Protein AF-A0A1Z9F285-F1 (afdb_monomer_lite)

Structure (mmCIF, N/CA/C/O backbone):
data_AF-A0A1Z9F285-F1
#
_entry.id   AF-A0A1Z9F285-F1
#
loop_
_atom_site.group_PDB
_atom_site.id
_atom_site.type_symbol
_atom_site.label_atom_id
_atom_site.label_alt_id
_atom_site.label_comp_id
_atom_site.label_asym_id
_atom_site.label_entity_id
_atom_site.label_seq_id
_atom_site.pdbx_PDB_ins_code
_atom_site.Cartn_x
_atom_site.Cartn_y
_atom_site.Cartn_z
_atom_site.occupancy
_atom_site.B_iso_or_equiv
_atom_site.auth_seq_id
_atom_site.auth_comp_id
_atom_site.auth_asym_id
_atom_site.auth_atom_id
_atom_site.pdbx_PDB_model_num
ATOM 1 N N . GLU A 1 1 ? -0.253 7.534 -19.959 1.00 51.03 1 GLU A N 1
ATOM 2 C CA . GLU A 1 1 ? -0.803 6.938 -21.202 1.00 51.03 1 GLU A CA 1
ATOM 3 C C . GLU A 1 1 ? -1.038 5.454 -20.937 1.00 51.03 1 GLU A C 1
ATOM 5 O O . GLU A 1 1 ? -0.163 4.823 -20.366 1.00 51.03 1 GLU A O 1
ATOM 10 N N . GLY A 1 2 ? -2.238 4.922 -21.190 1.00 63.66 2 GLY A N 1
ATOM 11 C CA . GLY A 1 2 ? -2.638 3.617 -20.643 1.00 63.66 2 GLY A CA 1
ATOM 12 C C . GLY A 1 2 ? -2.164 2.412 -21.459 1.00 63.66 2 GLY A C 1
ATOM 13 O O . GLY A 1 2 ? -2.094 2.475 -22.683 1.00 63.66 2 GLY A O 1
ATOM 14 N N . VAL A 1 3 ? -1.978 1.273 -20.784 1.00 67.25 3 VAL A N 1
ATOM 15 C CA . VAL A 1 3 ? -1.630 -0.050 -21.354 1.00 67.25 3 VAL A CA 1
ATOM 16 C C . VAL A 1 3 ? -2.541 -0.517 -22.505 1.00 67.25 3 VAL A C 1
ATOM 18 O O . VAL A 1 3 ? -2.171 -1.348 -23.330 1.00 67.25 3 VAL A O 1
ATOM 21 N N . ARG A 1 4 ? -3.742 0.060 -22.609 1.00 68.25 4 ARG A N 1
ATOM 22 C CA . ARG A 1 4 ? -4.705 -0.194 -23.690 1.00 68.25 4 ARG A CA 1
ATOM 23 C C . ARG A 1 4 ? -4.341 0.493 -25.012 1.00 68.25 4 ARG A C 1
ATOM 25 O O . ARG A 1 4 ? -4.924 0.148 -26.027 1.00 68.25 4 ARG A O 1
ATOM 32 N N . ASN A 1 5 ? -3.410 1.447 -25.028 1.00 71.12 5 ASN A N 1
ATOM 33 C CA . ASN A 1 5 ? -2.989 2.132 -26.256 1.00 71.12 5 ASN A CA 1
ATOM 34 C C . ASN A 1 5 ? -1.798 1.447 -26.956 1.00 71.12 5 ASN A C 1
ATOM 36 O O . ASN A 1 5 ? -1.329 1.936 -27.979 1.00 71.12 5 ASN A O 1
ATOM 40 N N . TRP A 1 6 ? -1.297 0.329 -26.419 1.00 76.88 6 TRP A N 1
ATOM 41 C CA . TRP A 1 6 ? -0.126 -0.348 -26.973 1.00 76.88 6 TRP A CA 1
ATOM 42 C C . TRP A 1 6 ? -0.405 -0.998 -28.336 1.00 76.88 6 TRP A C 1
ATOM 44 O O . TRP A 1 6 ? -1.380 -1.737 -28.523 1.00 76.88 6 TRP A O 1
ATOM 54 N N . GLY A 1 7 ? 0.472 -0.703 -29.299 1.00 72.44 7 GLY A N 1
ATOM 55 C CA . GLY A 1 7 ? 0.419 -1.210 -30.670 1.00 72.44 7 GLY A CA 1
ATOM 56 C C . GLY A 1 7 ? 1.054 -2.596 -30.841 1.00 72.44 7 GLY A C 1
ATOM 57 O O . GLY A 1 7 ? 1.654 -3.151 -29.922 1.00 72.44 7 GLY A O 1
ATOM 58 N N . LEU A 1 8 ? 0.931 -3.163 -32.049 1.00 71.12 8 LEU A N 1
ATOM 59 C CA . LEU A 1 8 ? 1.550 -4.452 -32.428 1.00 71.12 8 LEU A CA 1
ATOM 60 C C . LEU A 1 8 ? 3.087 -4.413 -32.433 1.00 71.12 8 LEU A C 1
ATOM 62 O O . LEU A 1 8 ? 3.738 -5.452 -32.479 1.00 71.12 8 LEU A O 1
ATOM 66 N N . ASP A 1 9 ? 3.657 -3.214 -32.448 1.00 80.06 9 ASP A N 1
ATOM 67 C CA . ASP A 1 9 ? 5.084 -2.938 -32.331 1.00 80.06 9 ASP A CA 1
ATOM 68 C C . ASP A 1 9 ? 5.584 -3.015 -30.882 1.00 80.06 9 ASP A C 1
ATOM 70 O O . ASP A 1 9 ? 6.762 -3.286 -30.661 1.00 80.06 9 ASP A O 1
ATOM 74 N N . GLN A 1 10 ? 4.696 -2.809 -29.905 1.00 75.75 10 GLN A N 1
ATOM 75 C CA . GLN A 1 10 ? 5.025 -2.838 -28.479 1.00 75.75 10 GLN A CA 1
ATOM 76 C C . GLN A 1 10 ? 4.685 -4.179 -27.829 1.00 75.75 10 GLN A C 1
ATOM 78 O O . GLN A 1 10 ? 5.421 -4.642 -26.960 1.00 75.75 10 GLN A O 1
ATOM 83 N N . VAL A 1 11 ? 3.581 -4.808 -28.242 1.00 76.56 11 VAL A N 1
ATOM 84 C CA . VAL A 1 11 ? 3.078 -6.046 -27.640 1.00 76.56 11 VAL A CA 1
ATOM 85 C C . VAL A 1 11 ? 2.538 -6.990 -28.710 1.00 76.56 11 VAL A C 1
ATOM 87 O O . VAL A 1 11 ? 1.905 -6.573 -29.682 1.00 76.56 11 VAL A O 1
ATOM 90 N N . ASP A 1 12 ? 2.780 -8.287 -28.528 1.00 80.81 12 ASP A N 1
ATOM 91 C CA . ASP A 1 12 ? 2.284 -9.320 -29.428 1.00 80.81 12 ASP A CA 1
ATOM 92 C C . ASP A 1 12 ? 0.749 -9.446 -29.377 1.00 80.81 12 ASP A C 1
ATOM 94 O O . ASP A 1 12 ? 0.072 -9.035 -28.433 1.00 80.81 12 ASP A O 1
ATOM 98 N N . GLU A 1 13 ? 0.169 -10.047 -30.414 1.00 79.00 13 GLU A N 1
ATOM 99 C CA . GLU A 1 13 ? -1.284 -10.101 -30.566 1.00 79.00 13 GLU A CA 1
ATOM 100 C C . GLU A 1 13 ? -1.994 -10.917 -29.468 1.00 79.00 13 GLU A C 1
ATOM 102 O O . GLU A 1 13 ? -3.144 -10.611 -29.134 1.00 79.00 13 GLU A O 1
ATOM 107 N N . VAL A 1 14 ? -1.327 -11.914 -28.873 1.00 79.00 14 VAL A N 1
ATOM 108 C CA . VAL A 1 14 ? -1.909 -12.742 -27.805 1.00 79.00 14 VAL A CA 1
ATOM 109 C C . VAL A 1 14 ? -2.011 -11.933 -26.519 1.00 79.00 14 VAL A C 1
ATOM 111 O O . VAL A 1 14 ? -3.105 -11.826 -25.962 1.00 79.00 14 VAL A O 1
ATOM 114 N N . THR A 1 15 ? -0.920 -11.292 -26.103 1.00 74.56 15 THR A N 1
ATOM 115 C CA . THR A 1 15 ? -0.898 -10.427 -24.915 1.00 74.56 15 THR A CA 1
ATOM 116 C C . THR A 1 15 ? -1.822 -9.219 -25.091 1.00 74.56 15 THR A C 1
ATOM 118 O O . THR A 1 15 ? -2.557 -8.849 -24.176 1.00 74.56 15 THR A O 1
ATOM 121 N N . ARG A 1 16 ? -1.890 -8.6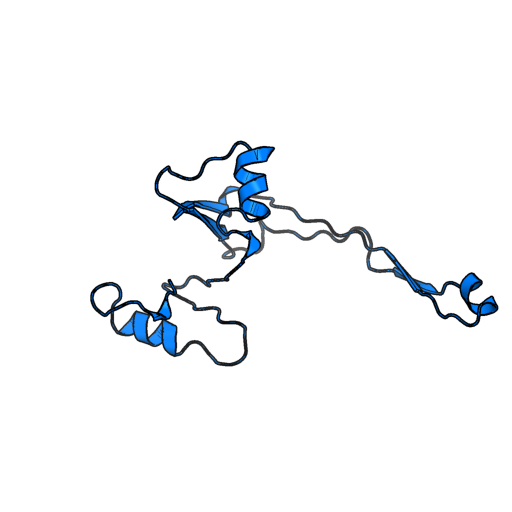43 -26.300 1.00 75.50 16 ARG A N 1
ATOM 122 C CA . ARG A 1 16 ? -2.844 -7.571 -26.611 1.00 75.50 16 ARG A CA 1
ATOM 123 C C . ARG A 1 16 ? -4.286 -8.030 -26.419 1.00 75.50 16 ARG A C 1
ATOM 125 O O . ARG A 1 16 ? -5.081 -7.306 -25.828 1.00 75.50 16 ARG A O 1
ATOM 132 N N . ARG A 1 17 ? -4.641 -9.230 -26.890 1.00 75.94 17 ARG A N 1
ATOM 133 C CA . ARG A 1 17 ? -5.979 -9.791 -26.660 1.00 75.94 17 ARG A CA 1
ATOM 134 C C . ARG A 1 17 ? -6.260 -9.936 -25.165 1.00 75.94 17 ARG A C 1
ATOM 136 O O . ARG A 1 17 ? -7.339 -9.545 -24.745 1.00 75.94 17 ARG A O 1
ATOM 143 N N . GLU A 1 18 ? -5.306 -10.426 -24.374 1.00 72.94 18 GLU A N 1
ATOM 144 C CA . GLU A 1 18 ? -5.461 -10.579 -22.918 1.00 72.94 18 GLU A CA 1
ATOM 145 C C . GLU A 1 18 ? -5.759 -9.251 -22.205 1.00 72.94 18 GLU A C 1
ATOM 147 O O . GLU A 1 18 ? -6.668 -9.208 -21.375 1.00 72.94 18 GLU A O 1
ATOM 152 N N . ILE A 1 19 ? -5.087 -8.160 -22.597 1.00 69.88 19 ILE A N 1
ATOM 153 C CA . ILE A 1 19 ? -5.342 -6.799 -22.085 1.00 69.88 19 ILE A CA 1
ATOM 154 C C . ILE A 1 19 ? -6.804 -6.375 -22.312 1.00 69.88 19 ILE A C 1
ATOM 156 O O . ILE A 1 19 ? -7.395 -5.711 -21.458 1.00 69.88 19 ILE A O 1
ATOM 160 N N . TYR A 1 20 ? -7.402 -6.767 -23.441 1.00 68.38 20 TYR A N 1
ATOM 161 C CA . TYR A 1 20 ? -8.782 -6.417 -23.796 1.00 68.38 20 TYR A CA 1
ATOM 162 C C . TYR A 1 20 ? -9.839 -7.410 -23.293 1.00 68.38 20 TYR A C 1
ATOM 164 O O . TYR A 1 20 ? -10.985 -7.015 -23.101 1.00 68.38 20 TYR A O 1
ATOM 172 N N . THR A 1 21 ? -9.492 -8.687 -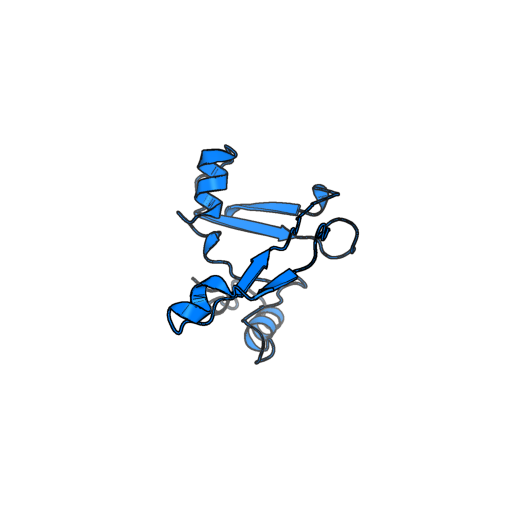23.098 1.00 69.75 21 THR A N 1
ATOM 173 C CA . THR A 1 21 ? -10.441 -9.747 -22.704 1.00 69.75 21 THR A CA 1
ATOM 174 C C . THR A 1 21 ? -10.478 -10.029 -21.201 1.00 69.75 21 THR A C 1
ATOM 176 O O . THR A 1 21 ? -11.159 -10.966 -20.783 1.00 69.75 21 THR A O 1
ATOM 179 N N . ALA A 1 22 ? -9.739 -9.271 -20.383 1.00 62.94 22 ALA A N 1
ATOM 180 C CA . ALA A 1 22 ? -9.806 -9.376 -18.927 1.00 62.94 22 ALA A CA 1
ATOM 181 C C . ALA A 1 22 ? -11.263 -9.198 -18.445 1.00 62.94 22 ALA A C 1
ATOM 183 O O . ALA A 1 22 ? -11.957 -8.278 -18.872 1.00 62.94 22 ALA A O 1
ATOM 184 N N . ALA A 1 23 ? -11.741 -10.134 -17.617 1.00 54.62 23 ALA A N 1
ATOM 185 C CA . ALA A 1 23 ? -13.161 -10.307 -17.312 1.00 54.62 23 ALA A CA 1
ATOM 186 C C . ALA A 1 23 ? -13.825 -9.056 -16.699 1.00 54.62 23 ALA A C 1
ATOM 188 O O . ALA A 1 23 ? -13.318 -8.460 -15.750 1.00 54.62 23 ALA A O 1
ATOM 189 N N . GLU A 1 24 ? -15.005 -8.714 -17.221 1.00 44.72 24 GLU A N 1
ATOM 190 C CA . GLU A 1 24 ? -15.890 -7.653 -16.729 1.00 44.72 24 GLU A CA 1
ATOM 191 C C . GLU A 1 24 ? -16.427 -7.997 -15.324 1.00 44.72 24 GLU A C 1
ATOM 193 O O . GLU A 1 24 ? -17.120 -9.001 -15.153 1.00 44.72 24 GLU A O 1
ATOM 198 N N . GLY A 1 25 ? -16.126 -7.166 -14.315 1.00 50.09 25 GLY A N 1
ATOM 199 C CA . GLY A 1 25 ? -16.785 -7.224 -12.997 1.00 50.09 25 GLY A CA 1
ATOM 200 C C . GLY A 1 25 ? -15.888 -7.053 -11.765 1.00 50.09 25 GLY A C 1
ATOM 201 O O . GLY A 1 25 ? -16.404 -6.819 -10.675 1.00 50.09 25 GLY A O 1
ATOM 202 N N . GLY A 1 26 ? -14.567 -7.120 -11.914 1.00 43.78 26 GLY A N 1
ATOM 203 C CA . GLY A 1 26 ? -13.613 -6.543 -10.961 1.00 43.78 26 GLY A CA 1
ATOM 204 C C . GLY A 1 26 ? -13.042 -5.259 -11.557 1.00 43.78 26 GLY A C 1
ATOM 205 O O . GLY A 1 26 ? -13.065 -5.105 -12.776 1.00 43.78 26 GLY A O 1
ATOM 206 N N . ALA A 1 27 ? -12.533 -4.338 -10.738 1.00 47.44 27 ALA A N 1
ATOM 207 C CA . ALA A 1 27 ? -11.677 -3.238 -11.206 1.00 47.44 27 ALA A CA 1
ATOM 208 C C . ALA A 1 27 ? -10.643 -3.753 -12.241 1.00 47.44 27 ALA A C 1
ATOM 210 O O . ALA A 1 27 ? -10.338 -4.946 -12.195 1.00 47.44 27 ALA A O 1
ATOM 211 N N . PRO A 1 28 ? -10.144 -2.927 -13.184 1.00 53.94 28 PRO A N 1
ATOM 212 C CA . PRO A 1 28 ? -9.367 -3.355 -14.353 1.00 53.94 28 PRO A CA 1
ATOM 213 C C . PRO A 1 28 ? -7.998 -3.951 -13.980 1.00 53.94 28 PRO A C 1
ATOM 215 O O . PRO A 1 28 ? -6.954 -3.400 -14.298 1.00 53.94 28 PRO A O 1
ATOM 218 N N . ILE A 1 29 ? -7.994 -5.120 -13.342 1.00 57.12 29 ILE A N 1
ATOM 219 C CA . ILE A 1 29 ? -6.813 -5.906 -13.020 1.00 57.12 29 ILE A CA 1
ATOM 220 C C . ILE A 1 29 ? -6.410 -6.583 -14.326 1.00 57.12 29 ILE A C 1
ATOM 222 O O . ILE A 1 29 ? -6.774 -7.726 -14.614 1.00 57.12 29 ILE A O 1
ATOM 226 N N . THR A 1 30 ? -5.720 -5.833 -15.185 1.00 67.31 30 THR A N 1
ATOM 227 C CA . THR A 1 30 ? -5.117 -6.371 -16.400 1.00 67.31 30 THR A CA 1
ATOM 228 C C . THR A 1 30 ? -4.001 -7.308 -15.969 1.00 67.31 30 THR A C 1
ATOM 230 O O . THR A 1 30 ? -2.920 -6.872 -15.576 1.00 67.31 30 THR A O 1
ATOM 233 N N . ARG A 1 31 ? -4.276 -8.612 -15.992 1.00 71.69 31 ARG A N 1
ATOM 234 C CA . ARG A 1 31 ? -3.241 -9.624 -15.825 1.00 71.69 31 ARG A CA 1
ATOM 235 C C . ARG A 1 31 ? -2.427 -9.684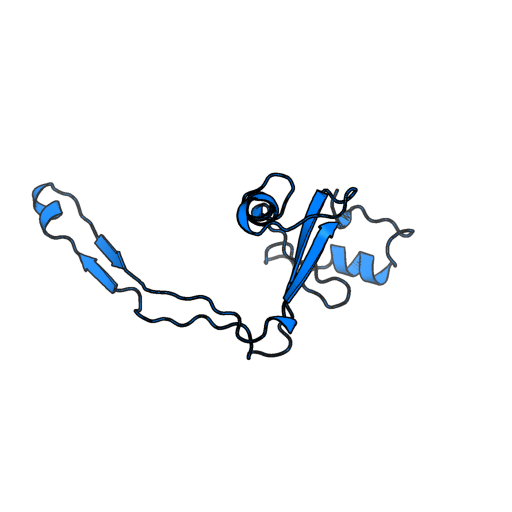 -17.113 1.00 71.69 31 ARG A C 1
ATOM 237 O O . ARG A 1 31 ? -2.962 -10.071 -18.144 1.00 71.69 31 ARG A O 1
ATOM 244 N N . ILE A 1 32 ? -1.157 -9.300 -17.049 1.00 73.75 32 ILE A N 1
ATOM 245 C CA . ILE A 1 32 ? -0.243 -9.267 -18.199 1.00 73.75 32 ILE A CA 1
ATOM 246 C C . ILE A 1 32 ? 1.015 -10.047 -17.813 1.00 73.75 32 ILE A C 1
ATOM 248 O O . ILE A 1 32 ? 1.503 -9.924 -16.691 1.00 73.75 32 ILE A O 1
ATOM 252 N N . PHE A 1 33 ? 1.511 -10.909 -18.705 1.00 76.31 33 PHE A N 1
ATOM 253 C CA . PHE A 1 33 ? 2.689 -11.764 -18.466 1.00 76.31 33 PHE A CA 1
ATOM 254 C C . PHE A 1 33 ? 2.625 -12.588 -17.165 1.00 76.31 33 PHE A C 1
ATOM 256 O O . PHE A 1 33 ? 3.636 -12.863 -16.523 1.00 76.31 33 PHE A O 1
ATOM 263 N N . GLY A 1 34 ? 1.420 -12.992 -16.755 1.00 77.44 34 GLY A N 1
ATOM 264 C CA . GLY A 1 34 ? 1.211 -13.772 -15.535 1.00 77.44 34 GLY A CA 1
ATOM 265 C C . GLY A 1 34 ? 1.205 -12.962 -14.233 1.00 77.44 34 GLY A C 1
ATOM 266 O O . GLY A 1 34 ? 0.925 -13.564 -13.195 1.00 77.44 34 GLY A O 1
ATOM 267 N N . VAL A 1 35 ? 1.414 -11.642 -14.289 1.00 81.75 35 VAL A N 1
ATOM 268 C CA . VAL A 1 35 ? 1.391 -10.711 -13.149 1.00 81.75 35 VAL A CA 1
ATOM 269 C C . VAL A 1 35 ? 0.060 -9.963 -13.110 1.00 81.75 35 VAL A C 1
ATOM 271 O O . VAL A 1 35 ? -0.468 -9.578 -14.151 1.00 81.75 35 VAL A O 1
ATOM 274 N N . ASN A 1 36 ? -0.493 -9.764 -11.913 1.00 84.56 36 ASN A N 1
ATOM 275 C CA . ASN A 1 36 ? -1.695 -8.954 -11.719 1.00 84.56 36 ASN A CA 1
ATOM 276 C C . ASN A 1 36 ? -1.289 -7.491 -11.529 1.00 84.56 36 ASN A C 1
ATOM 278 O O . ASN A 1 36 ? -0.510 -7.191 -10.625 1.00 84.56 36 ASN A O 1
ATOM 282 N N . LEU A 1 37 ? -1.813 -6.599 -12.369 1.00 84.25 37 LEU A N 1
ATOM 283 C CA . LEU A 1 37 ? -1.577 -5.162 -12.252 1.00 84.25 37 LEU A CA 1
ATOM 284 C C . LEU A 1 37 ? -2.714 -4.502 -11.479 1.00 84.25 37 LEU A C 1
ATOM 286 O O . LEU A 1 37 ? -3.883 -4.804 -11.711 1.00 84.25 37 LEU A O 1
ATOM 290 N N . HIS A 1 38 ? -2.347 -3.597 -10.582 1.00 84.56 38 HIS A N 1
ATOM 291 C CA . HIS A 1 38 ? -3.265 -2.755 -9.833 1.00 84.56 38 HIS A CA 1
ATOM 292 C C . HIS A 1 38 ? -2.824 -1.309 -10.024 1.00 84.56 38 HIS A C 1
ATOM 294 O O . HIS A 1 38 ? -1.662 -0.988 -9.774 1.00 84.56 38 HIS A O 1
ATOM 300 N N . ASP A 1 39 ? -3.735 -0.467 -10.494 1.00 83.44 39 ASP A N 1
ATOM 301 C CA . ASP A 1 39 ? -3.555 0.974 -10.515 1.00 83.44 39 ASP A CA 1
ATOM 302 C C . ASP A 1 39 ? -3.771 1.533 -9.105 1.00 83.44 39 ASP A C 1
ATOM 304 O O . ASP A 1 39 ? -4.748 1.217 -8.427 1.00 83.44 39 ASP A O 1
ATOM 308 N N . LEU A 1 40 ? -2.809 2.327 -8.642 1.00 87.31 40 LEU A N 1
ATOM 309 C CA . LEU A 1 40 ? -2.879 3.055 -7.382 1.00 87.31 40 LEU A CA 1
ATOM 310 C C . LEU A 1 40 ? -2.428 4.480 -7.659 1.00 87.31 40 LEU A C 1
ATOM 312 O O . LEU A 1 40 ? -1.251 4.712 -7.944 1.00 87.31 40 LEU A O 1
ATOM 316 N N . ASP A 1 41 ? -3.365 5.417 -7.572 1.00 87.44 41 ASP A N 1
ATOM 317 C CA . ASP A 1 41 ? -3.093 6.825 -7.837 1.00 87.44 41 ASP A CA 1
ATOM 318 C C . ASP A 1 41 ? -2.069 7.377 -6.834 1.00 87.44 41 ASP A C 1
ATOM 320 O O . ASP A 1 41 ? -1.238 8.200 -7.194 1.00 87.44 41 ASP A O 1
ATOM 324 N N . GLU A 1 42 ? -2.037 6.873 -5.597 1.00 92.50 42 GLU A N 1
ATOM 325 C CA . GLU A 1 42 ? -1.138 7.343 -4.537 1.00 92.50 42 GLU A CA 1
ATOM 326 C C . GLU A 1 42 ? 0.355 7.077 -4.812 1.00 92.50 42 GLU A C 1
ATOM 328 O O . GLU A 1 42 ? 1.212 7.689 -4.166 1.00 92.50 42 GLU A O 1
ATOM 333 N N . LEU A 1 43 ? 0.680 6.176 -5.751 1.00 90.06 43 LEU A N 1
ATOM 334 C CA . LEU A 1 43 ? 2.051 5.879 -6.196 1.00 90.06 43 LEU A CA 1
ATOM 335 C C . LEU A 1 43 ? 2.549 6.801 -7.326 1.00 90.06 43 LEU A C 1
ATOM 337 O O . LEU A 1 43 ? 3.731 6.740 -7.676 1.00 90.06 43 LEU A O 1
ATOM 341 N N . GLY A 1 44 ? 1.673 7.635 -7.895 1.00 89.06 44 GLY A N 1
ATOM 342 C CA . GLY A 1 44 ? 1.994 8.515 -9.018 1.00 89.06 44 GLY A CA 1
ATOM 343 C C . GLY A 1 44 ? 2.926 9.684 -8.674 1.00 89.06 44 GLY A C 1
ATOM 344 O O . GLY A 1 44 ? 3.285 9.922 -7.515 1.00 89.06 44 GLY A O 1
ATOM 345 N N . GLU A 1 45 ? 3.297 10.452 -9.703 1.00 91.50 45 GLU A N 1
ATOM 346 C CA . GLU A 1 45 ? 4.159 11.630 -9.558 1.00 91.50 45 GLU A CA 1
ATOM 347 C C . GLU A 1 45 ? 3.530 12.688 -8.628 1.00 91.50 45 GLU A C 1
ATOM 349 O O . GLU A 1 45 ? 2.386 13.116 -8.810 1.00 91.50 45 GLU A O 1
ATOM 354 N N . GLY A 1 46 ? 4.284 13.126 -7.619 1.00 90.25 46 GLY A N 1
ATOM 355 C CA . GLY A 1 46 ? 3.867 14.142 -6.652 1.00 90.25 46 GLY A CA 1
ATOM 356 C C . GLY A 1 46 ? 2.806 13.675 -5.652 1.00 90.25 46 GLY A C 1
ATOM 357 O O . GLY A 1 46 ? 2.253 14.503 -4.929 1.00 90.25 46 GLY A O 1
ATOM 358 N N . GLN A 1 47 ? 2.513 12.374 -5.600 1.00 94.25 47 GLN A N 1
ATOM 359 C CA . GLN A 1 47 ? 1.483 11.804 -4.731 1.00 94.25 47 GLN A CA 1
ATOM 360 C C . GLN A 1 47 ? 2.044 11.406 -3.361 1.00 94.25 47 GLN A C 1
ATOM 362 O O . GLN A 1 47 ? 3.248 11.523 -3.104 1.00 94.25 47 GLN A O 1
ATOM 367 N N . GLU A 1 48 ? 1.164 10.976 -2.451 1.00 94.12 48 GLU A N 1
ATOM 368 C CA . GLU A 1 48 ? 1.502 10.727 -1.043 1.00 94.12 48 GLU A CA 1
ATOM 369 C C . GLU A 1 48 ? 2.660 9.733 -0.889 1.00 94.12 48 GLU A C 1
ATOM 371 O O . GLU A 1 48 ? 3.647 10.038 -0.213 1.00 94.12 48 GLU A O 1
ATOM 376 N N . TYR A 1 49 ? 2.596 8.575 -1.553 1.00 93.38 49 TYR A N 1
ATOM 377 C CA . TYR A 1 49 ? 3.623 7.548 -1.381 1.00 93.38 49 TYR A CA 1
ATOM 378 C C . TYR A 1 49 ? 4.946 7.915 -2.045 1.00 93.38 49 TYR A C 1
ATOM 380 O O . TYR A 1 49 ? 6.003 7.613 -1.487 1.00 93.38 49 TYR A O 1
ATOM 388 N N . GLN A 1 50 ? 4.927 8.620 -3.178 1.00 92.12 50 GLN A N 1
ATOM 389 C CA . GLN A 1 50 ? 6.165 9.105 -3.787 1.00 92.12 50 GLN A CA 1
ATOM 390 C C . GLN A 1 50 ? 6.817 10.215 -2.953 1.00 92.12 50 GLN A C 1
ATOM 392 O O . GLN A 1 50 ? 8.038 10.215 -2.755 1.00 92.12 50 GLN A O 1
ATOM 397 N N . SER A 1 51 ? 6.012 11.129 -2.409 1.00 93.69 51 SER A N 1
ATOM 398 C CA . SER A 1 51 ? 6.492 12.195 -1.526 1.00 93.69 51 SER A CA 1
ATOM 399 C C . SER A 1 51 ? 7.106 11.614 -0.254 1.00 93.69 51 SER A C 1
ATOM 401 O O . SER A 1 51 ? 8.184 12.033 0.160 1.00 93.69 51 SER A O 1
ATOM 403 N N . PHE A 1 52 ? 6.481 10.585 0.323 1.00 94.69 52 PHE A N 1
ATOM 404 C CA . PHE A 1 52 ? 7.036 9.853 1.459 1.00 94.69 52 PHE A CA 1
ATOM 405 C C . PHE A 1 52 ? 8.346 9.130 1.102 1.00 94.69 52 PHE A C 1
ATOM 407 O O . PHE A 1 52 ? 9.331 9.222 1.837 1.00 94.69 52 PHE A O 1
ATOM 414 N N . PHE A 1 53 ? 8.393 8.445 -0.044 1.00 93.81 53 PHE A N 1
ATOM 415 C CA . PHE A 1 53 ? 9.581 7.715 -0.489 1.00 93.81 53 PHE A CA 1
ATOM 416 C C . PHE A 1 53 ? 10.792 8.633 -0.695 1.00 93.81 53 PHE A C 1
ATOM 418 O O . PHE A 1 53 ? 11.887 8.326 -0.226 1.00 93.81 53 PHE A O 1
ATOM 425 N N . THR A 1 54 ? 10.599 9.767 -1.364 1.00 92.44 54 THR A N 1
ATOM 426 C CA . THR A 1 54 ? 11.686 10.704 -1.686 1.00 92.44 54 THR A CA 1
ATOM 427 C C . THR A 1 54 ? 12.028 11.647 -0.530 1.00 92.44 54 THR A C 1
ATOM 429 O O . THR A 1 54 ? 13.201 11.946 -0.312 1.00 92.44 54 THR A O 1
ATOM 432 N N . GLY A 1 55 ? 11.027 12.091 0.235 1.00 93.56 55 GLY A N 1
ATOM 433 C CA . GLY A 1 55 ? 11.184 13.075 1.307 1.00 93.56 55 GLY A CA 1
ATOM 434 C C . GLY A 1 55 ? 11.568 12.485 2.664 1.00 93.56 55 GLY A C 1
ATOM 435 O O . GLY A 1 55 ? 12.445 13.028 3.331 1.00 93.56 55 GLY A O 1
ATOM 436 N N . GLU A 1 56 ? 10.953 11.370 3.068 1.00 95.12 56 GLU A N 1
ATOM 437 C CA . GLU A 1 56 ? 11.128 10.796 4.413 1.00 95.12 56 GLU A CA 1
ATOM 438 C C . GLU A 1 56 ? 12.069 9.586 4.400 1.00 95.12 56 GLU A C 1
ATOM 440 O O . GLU A 1 56 ? 12.971 9.474 5.231 1.00 95.12 56 GLU A O 1
ATOM 445 N N . LEU A 1 57 ? 11.908 8.683 3.425 1.00 93.06 57 LEU A N 1
ATOM 446 C CA . LEU A 1 57 ? 12.754 7.487 3.307 1.00 93.06 57 LEU A CA 1
ATOM 447 C C . LEU A 1 57 ? 14.092 7.749 2.596 1.00 93.06 57 LEU A C 1
ATOM 449 O O . LEU A 1 57 ? 14.932 6.851 2.536 1.00 93.06 57 LEU A O 1
ATOM 453 N N . SER A 1 58 ? 14.304 8.966 2.077 1.00 93.00 58 SER A N 1
ATOM 454 C CA . SER A 1 58 ? 15.488 9.349 1.287 1.00 93.00 58 SER A CA 1
ATOM 455 C C . SER A 1 58 ? 15.749 8.434 0.078 1.00 93.00 58 SER A C 1
ATOM 457 O O . SER A 1 58 ? 16.896 8.238 -0.331 1.00 93.00 58 SER A O 1
ATOM 459 N N . GLY A 1 59 ? 14.693 7.842 -0.483 1.00 91.19 59 GLY A N 1
ATOM 460 C CA . GLY A 1 59 ? 14.745 7.119 -1.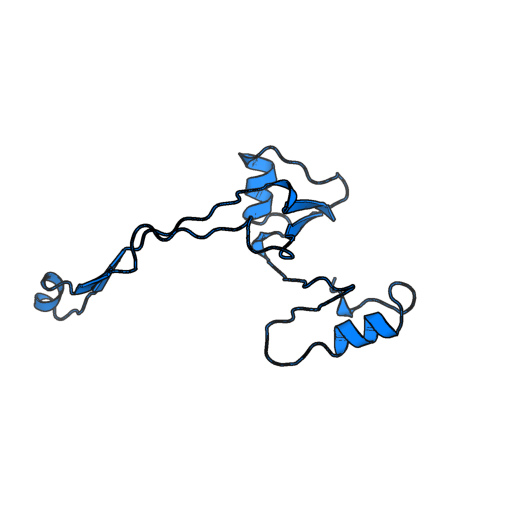747 1.00 91.19 59 GLY A CA 1
ATOM 461 C C . GLY A 1 59 ? 14.887 8.072 -2.933 1.00 91.19 59 GLY A C 1
ATOM 462 O O . GLY A 1 59 ? 14.665 9.277 -2.823 1.00 91.19 59 GLY A O 1
ATOM 463 N N . ALA A 1 60 ? 15.249 7.533 -4.092 1.00 90.56 60 ALA A N 1
ATOM 464 C CA . ALA A 1 60 ? 15.314 8.294 -5.333 1.00 90.56 60 ALA A CA 1
ATOM 465 C C . ALA A 1 60 ? 14.694 7.482 -6.467 1.00 90.56 60 ALA A C 1
ATOM 467 O O . ALA A 1 60 ? 14.975 6.290 -6.600 1.00 90.56 60 ALA A O 1
ATOM 468 N N . VAL A 1 61 ? 13.870 8.140 -7.280 1.00 90.50 61 VAL A N 1
ATOM 469 C CA . VAL A 1 61 ? 13.534 7.652 -8.621 1.00 90.50 61 VAL A CA 1
ATOM 470 C C . VAL A 1 61 ? 14.715 7.921 -9.551 1.00 90.50 61 VAL A C 1
ATOM 472 O O . VAL A 1 61 ? 15.522 8.827 -9.307 1.00 90.50 61 VAL A O 1
ATOM 475 N N . GLN A 1 62 ? 14.864 7.117 -10.598 1.00 91.75 62 GLN A N 1
ATOM 476 C CA . GLN A 1 62 ? 15.868 7.394 -11.619 1.00 91.75 62 GLN A CA 1
ATOM 477 C C . GLN A 1 62 ? 15.520 8.726 -12.326 1.00 91.75 62 GLN A C 1
ATOM 479 O O . GLN A 1 62 ? 14.362 9.107 -12.426 1.00 91.75 62 GLN A O 1
ATOM 484 N N . THR A 1 63 ? 16.529 9.481 -12.774 1.00 88.00 63 THR A N 1
ATOM 485 C CA . THR A 1 63 ? 16.385 10.874 -13.252 1.00 88.00 63 THR A CA 1
ATOM 486 C C . THR A 1 63 ? 15.342 11.121 -14.357 1.00 88.00 63 THR A C 1
ATOM 488 O O . THR A 1 63 ? 14.831 12.233 -14.447 1.00 88.00 63 THR A O 1
ATOM 491 N N . SER A 1 64 ? 15.080 10.152 -15.230 1.00 90.81 64 SER A N 1
ATOM 492 C CA . SER A 1 64 ? 14.091 10.221 -16.313 1.00 90.81 64 SER A CA 1
ATOM 493 C C . SER A 1 64 ? 12.739 9.599 -15.968 1.00 90.81 64 SER A C 1
ATOM 495 O O . SER A 1 64 ? 11.810 9.767 -16.753 1.00 90.81 64 SER A O 1
ATOM 497 N N . ASP A 1 65 ? 12.639 8.903 -14.840 1.00 92.06 65 ASP A N 1
ATOM 498 C CA . ASP A 1 65 ? 11.430 8.207 -14.416 1.00 92.06 65 ASP A CA 1
ATOM 499 C C . ASP A 1 65 ? 10.566 9.146 -13.565 1.00 92.06 65 ASP A C 1
ATOM 501 O O . ASP A 1 65 ? 11.084 9.984 -12.818 1.00 92.06 65 ASP A O 1
ATOM 505 N N . LEU A 1 66 ? 9.246 9.006 -13.670 1.00 89.12 66 LEU A N 1
ATOM 506 C CA . LEU A 1 66 ? 8.290 9.898 -13.004 1.00 89.12 66 LEU A CA 1
ATOM 507 C C . LEU A 1 66 ? 7.463 9.186 -11.942 1.00 89.12 66 LEU A C 1
ATOM 509 O O . LEU A 1 66 ? 6.998 9.837 -11.008 1.00 89.12 66 LEU A O 1
ATOM 513 N N . GLU A 1 67 ? 7.282 7.872 -12.053 1.00 89.44 67 GLU A N 1
ATOM 514 C CA . GLU A 1 67 ? 6.337 7.125 -11.224 1.00 89.44 67 GLU A CA 1
ATOM 515 C C . GLU A 1 67 ? 7.019 5.969 -10.485 1.00 89.44 67 GLU A C 1
ATOM 517 O O . GLU A 1 67 ? 8.079 5.472 -10.875 1.00 89.44 67 GLU A O 1
ATOM 522 N N . LEU A 1 68 ? 6.420 5.558 -9.362 1.00 91.69 68 LEU A N 1
ATOM 523 C CA . LEU A 1 68 ? 6.872 4.405 -8.589 1.00 91.69 68 LEU A CA 1
ATOM 524 C C . LEU A 1 68 ? 6.051 3.169 -8.934 1.00 91.69 68 LEU A C 1
ATOM 526 O O . LEU A 1 68 ? 4.831 3.218 -9.065 1.00 91.69 68 LEU A O 1
ATOM 530 N N . VAL A 1 69 ? 6.725 2.023 -8.977 1.00 91.19 69 VAL A N 1
ATOM 531 C CA . VAL A 1 69 ? 6.086 0.712 -9.075 1.00 91.19 69 VAL A CA 1
ATOM 532 C C . VAL A 1 69 ? 6.518 -0.176 -7.916 1.00 91.19 69 VAL A C 1
ATOM 534 O O . VAL A 1 69 ? 7.692 -0.226 -7.536 1.00 91.19 69 VAL A O 1
ATOM 537 N N . VAL A 1 70 ? 5.551 -0.907 -7.362 1.00 91.88 70 VAL A N 1
ATOM 538 C CA . VAL A 1 70 ? 5.767 -1.880 -6.291 1.00 91.88 70 VAL A CA 1
ATOM 539 C C . VAL A 1 70 ? 5.425 -3.270 -6.808 1.00 91.88 70 VAL A C 1
ATOM 541 O O . VAL A 1 70 ? 4.290 -3.541 -7.195 1.00 91.88 70 VAL A O 1
ATOM 544 N N . GLY A 1 71 ? 6.405 -4.169 -6.797 1.00 91.75 71 GLY A N 1
ATOM 545 C CA . GLY A 1 71 ? 6.195 -5.583 -7.078 1.00 91.75 71 GLY A CA 1
ATOM 546 C C . GLY A 1 71 ? 6.087 -6.379 -5.782 1.00 91.75 71 GLY A C 1
ATOM 547 O O . GLY A 1 71 ? 6.964 -6.291 -4.923 1.00 91.75 71 GLY A O 1
ATOM 548 N N . LEU A 1 72 ? 5.023 -7.173 -5.658 1.00 91.44 72 LEU A N 1
ATOM 549 C CA . LEU A 1 72 ? 4.786 -8.059 -4.519 1.00 91.44 72 LEU A CA 1
ATOM 550 C C . LEU A 1 72 ? 4.758 -9.511 -4.992 1.00 91.44 72 LEU A C 1
ATOM 552 O O . LEU A 1 72 ? 3.924 -9.894 -5.814 1.00 91.44 72 LEU A O 1
ATOM 556 N N . ASP A 1 73 ? 5.643 -10.334 -4.443 1.00 91.44 73 ASP A N 1
ATOM 557 C CA . ASP A 1 73 ? 5.636 -11.771 -4.681 1.00 91.44 73 ASP A CA 1
ATOM 558 C C . ASP A 1 73 ? 4.670 -12.468 -3.716 1.00 91.44 73 ASP A C 1
ATOM 560 O O . ASP A 1 73 ? 4.984 -12.711 -2.552 1.00 91.44 73 ASP A O 1
ATOM 564 N N . GLN A 1 74 ? 3.488 -12.809 -4.227 1.00 87.44 74 GLN A N 1
ATOM 565 C CA . GLN A 1 74 ? 2.446 -13.532 -3.491 1.00 87.44 74 GLN A CA 1
ATOM 566 C C . GLN A 1 74 ? 2.458 -15.048 -3.763 1.00 87.44 74 GLN A C 1
ATOM 568 O O . GLN A 1 74 ? 1.460 -15.728 -3.523 1.00 87.44 74 GLN A O 1
ATOM 573 N N . SER A 1 75 ? 3.559 -15.605 -4.283 1.00 87.25 75 SER A N 1
ATOM 574 C CA . SER A 1 75 ? 3.666 -17.050 -4.549 1.00 87.25 75 SER A CA 1
ATOM 575 C C . SER A 1 75 ? 3.575 -17.909 -3.282 1.00 87.25 75 SER A C 1
ATOM 577 O O . SER A 1 75 ? 3.121 -19.053 -3.347 1.00 87.25 75 SER A O 1
ATOM 579 N N . SER A 1 76 ? 3.970 -17.363 -2.128 1.00 85.50 76 SER A N 1
ATOM 580 C CA . SER A 1 76 ? 3.843 -17.995 -0.815 1.00 85.50 76 SER A CA 1
ATOM 581 C C . SER A 1 76 ? 3.132 -17.083 0.182 1.00 85.50 76 SER A C 1
ATOM 583 O O . SER A 1 76 ? 3.347 -15.875 0.222 1.00 85.50 76 SER A O 1
ATOM 585 N N . ASN A 1 77 ? 2.297 -17.682 1.034 1.00 84.88 77 ASN A N 1
ATOM 586 C CA . ASN A 1 77 ? 1.556 -16.978 2.082 1.00 84.88 77 ASN A CA 1
ATOM 587 C C . ASN A 1 77 ? 2.318 -17.001 3.419 1.00 84.88 77 ASN A C 1
ATOM 589 O O . ASN A 1 77 ? 1.818 -17.498 4.427 1.00 84.88 77 ASN A O 1
ATOM 593 N N . ASP A 1 78 ? 3.576 -16.570 3.392 1.00 88.31 78 ASP A N 1
ATOM 594 C CA . ASP A 1 78 ? 4.494 -16.633 4.538 1.00 88.31 78 ASP A CA 1
ATOM 595 C C . ASP A 1 78 ? 5.076 -15.272 4.932 1.00 88.31 78 ASP A C 1
ATOM 597 O O . ASP A 1 78 ? 5.526 -15.104 6.062 1.00 88.31 78 ASP A O 1
ATOM 601 N N . SER A 1 79 ? 5.065 -14.303 4.018 1.00 89.50 79 SER A N 1
ATOM 602 C CA . SER A 1 79 ? 5.847 -13.074 4.165 1.00 89.50 79 SER A CA 1
ATOM 603 C C . SER A 1 79 ? 5.000 -11.847 4.490 1.00 89.50 79 SER A C 1
ATOM 605 O O . SER A 1 79 ? 5.482 -10.954 5.178 1.00 89.50 79 SER A O 1
ATOM 607 N N . PHE A 1 80 ? 3.740 -11.802 4.053 1.00 91.81 80 PHE A N 1
ATOM 608 C CA . PHE A 1 80 ? 2.824 -10.691 4.324 1.00 91.81 80 PHE A CA 1
ATOM 609 C C . PHE A 1 80 ? 1.817 -11.104 5.393 1.00 91.81 80 PHE A C 1
ATOM 611 O O . PHE A 1 80 ? 1.010 -12.005 5.173 1.00 91.81 80 PHE A O 1
ATOM 618 N N . VAL A 1 81 ? 1.866 -10.460 6.560 1.00 91.81 81 VAL A N 1
ATOM 619 C CA . VAL A 1 81 ? 1.018 -10.819 7.703 1.00 91.81 81 VAL A CA 1
ATOM 620 C C . VAL A 1 81 ? 0.268 -9.593 8.204 1.00 91.81 81 VAL A C 1
ATOM 622 O O . VAL A 1 81 ? 0.851 -8.529 8.406 1.00 91.81 81 VAL A O 1
ATOM 625 N N . MET A 1 82 ? -1.030 -9.765 8.450 1.00 91.88 82 MET A N 1
ATOM 626 C CA . MET A 1 82 ? -1.888 -8.768 9.088 1.00 91.88 82 MET A CA 1
ATOM 627 C C . MET A 1 82 ? -2.297 -9.272 10.480 1.00 91.88 82 MET A C 1
ATOM 629 O O . MET A 1 82 ? -3.322 -9.948 10.614 1.00 91.88 82 MET A O 1
ATOM 633 N N . PRO A 1 83 ? -1.487 -9.037 11.528 1.00 90.94 83 PRO A N 1
ATOM 634 C CA . PRO A 1 83 ? -1.883 -9.400 12.880 1.00 90.94 83 PRO A CA 1
ATOM 635 C C . PRO A 1 83 ? -3.048 -8.522 13.354 1.00 90.94 83 PRO A C 1
ATOM 637 O O . PRO A 1 83 ? -3.002 -7.298 13.259 1.00 90.94 83 PRO A O 1
ATOM 640 N N . VAL A 1 84 ? -4.077 -9.150 13.921 1.00 91.94 84 VAL A N 1
ATOM 641 C CA . VAL A 1 84 ? -5.173 -8.454 14.608 1.00 91.94 84 VAL A CA 1
ATOM 642 C C . VAL A 1 84 ? -4.927 -8.578 16.104 1.00 91.94 84 VAL A C 1
ATOM 644 O O . VAL A 1 84 ? -5.030 -9.675 16.654 1.00 91.94 84 VAL A O 1
ATOM 647 N N . LYS A 1 85 ? -4.571 -7.470 16.760 1.00 91.44 85 LYS A N 1
ATOM 648 C CA . LYS A 1 85 ? -4.359 -7.453 18.214 1.00 91.44 85 LYS A CA 1
ATOM 649 C C . LYS A 1 85 ? -5.681 -7.312 18.961 1.00 91.44 85 LYS A C 1
ATOM 651 O O . LYS A 1 85 ? -5.888 -7.995 19.959 1.00 91.44 85 LYS A O 1
ATOM 656 N N . GLU A 1 86 ? -6.586 -6.488 18.443 1.00 91.31 86 GLU A N 1
ATOM 657 C CA . GLU A 1 86 ? -7.928 -6.316 18.991 1.00 91.31 86 GLU A CA 1
ATOM 658 C C . GLU A 1 86 ? -8.946 -6.197 17.854 1.00 91.31 86 GLU A C 1
ATOM 660 O O . GLU A 1 86 ? -8.810 -5.352 16.966 1.00 91.31 86 GLU A O 1
ATOM 665 N N . GLN A 1 87 ? -9.952 -7.077 17.855 1.00 92.25 87 GLN A N 1
ATOM 666 C CA . GLN A 1 87 ? -11.040 -7.026 16.876 1.00 92.25 87 GLN A CA 1
ATOM 667 C C . GLN A 1 87 ? -11.902 -5.783 17.093 1.00 92.25 87 GLN A C 1
ATOM 669 O O . GLN A 1 87 ? -11.966 -5.261 18.204 1.00 92.25 87 GLN A O 1
ATOM 674 N N . LEU A 1 88 ? -12.605 -5.350 16.042 1.00 92.94 88 LEU A N 1
ATOM 675 C CA . LEU A 1 88 ? -13.518 -4.217 16.126 1.00 92.94 88 LEU A CA 1
ATOM 676 C C . LEU A 1 88 ? -14.575 -4.457 17.207 1.00 92.94 88 LEU A C 1
ATOM 678 O O . LEU A 1 88 ? -15.450 -5.312 17.062 1.00 92.94 88 LEU A O 1
ATOM 682 N N . GLN A 1 89 ? -14.504 -3.662 18.266 1.00 92.69 89 GLN A N 1
ATOM 683 C CA . GLN A 1 89 ? -15.528 -3.595 19.298 1.00 92.69 89 GLN A CA 1
ATOM 684 C C . GLN A 1 89 ? -16.315 -2.308 19.105 1.00 92.69 89 GLN A C 1
ATOM 686 O O . GLN A 1 89 ? -15.730 -1.237 18.954 1.00 92.69 89 GLN A O 1
ATOM 691 N N . VAL A 1 90 ? -17.641 -2.420 19.097 1.00 94.19 90 VAL A N 1
ATOM 692 C CA . VAL A 1 90 ? -18.548 -1.283 18.930 1.00 94.19 90 VAL A CA 1
ATOM 693 C C . VAL A 1 90 ? -19.382 -1.136 20.190 1.00 94.19 90 VAL A C 1
ATOM 695 O O . VAL A 1 90 ? -19.984 -2.098 20.667 1.00 94.19 90 VAL A O 1
ATOM 698 N N . PHE A 1 91 ? -19.428 0.084 20.703 1.00 92.50 91 PHE A N 1
ATOM 699 C CA . PHE A 1 91 ? -20.159 0.466 21.897 1.00 92.50 91 PHE A CA 1
ATOM 700 C C . PHE A 1 91 ? -21.188 1.533 21.541 1.00 92.50 91 PHE A C 1
ATOM 702 O O . PHE A 1 91 ? -20.939 2.419 20.720 1.00 92.50 91 PHE A O 1
ATOM 709 N N . GLU A 1 92 ? -22.353 1.448 22.170 1.00 90.44 92 GL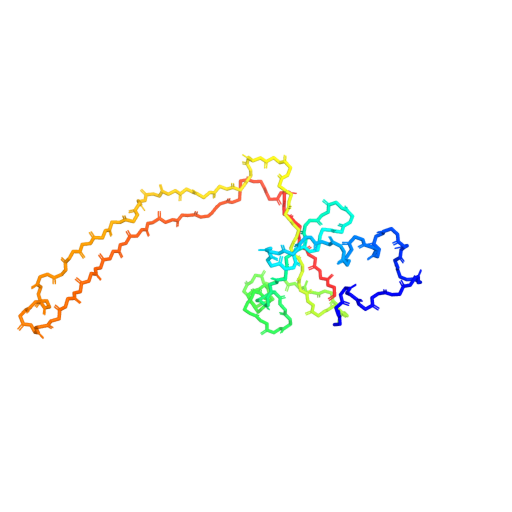U A N 1
ATOM 710 C CA . GLU A 1 92 ? -23.351 2.510 22.121 1.00 90.44 92 GLU A CA 1
ATOM 711 C C . GLU A 1 92 ? -22.971 3.612 23.116 1.00 90.44 92 GLU A C 1
ATOM 713 O O . GLU A 1 92 ? -22.561 3.317 24.240 1.00 90.44 92 GLU A O 1
ATOM 718 N N . ASP A 1 93 ? -23.115 4.876 22.714 1.00 89.00 93 ASP A N 1
ATOM 719 C CA . ASP A 1 93 ? -22.909 6.025 23.595 1.00 89.00 93 ASP A CA 1
ATOM 720 C C . ASP A 1 93 ? -24.248 6.530 24.178 1.00 89.00 93 ASP A C 1
ATOM 722 O O . ASP A 1 93 ? -24.974 7.291 23.524 1.00 89.00 93 ASP A O 1
ATOM 726 N N . PRO A 1 94 ? -24.585 6.176 25.436 1.00 84.44 94 PRO A N 1
ATOM 727 C CA . PRO A 1 94 ? -25.835 6.589 26.067 1.00 84.44 94 PRO A CA 1
ATOM 728 C C . PRO A 1 94 ? -25.878 8.082 26.431 1.00 84.44 94 PRO A C 1
ATOM 730 O O . PRO A 1 94 ? -26.950 8.600 26.758 1.00 84.44 94 PRO A O 1
ATOM 733 N N . THR A 1 95 ? -24.755 8.809 26.397 1.00 84.75 95 THR A N 1
ATOM 734 C CA . THR A 1 95 ? -24.746 10.240 26.750 1.00 84.75 95 THR A CA 1
ATOM 735 C C . THR A 1 95 ? -25.410 11.107 25.681 1.00 84.75 95 THR A C 1
ATOM 737 O O . THR A 1 95 ? -26.080 12.092 26.011 1.00 84.75 95 THR A O 1
ATOM 740 N N . LEU A 1 96 ? -25.328 10.690 24.415 1.00 84.94 96 LEU A N 1
ATOM 741 C CA . LEU A 1 96 ? -25.952 11.369 23.277 1.00 84.94 96 LEU A CA 1
ATOM 742 C C . LEU A 1 96 ? -27.474 11.180 23.224 1.00 84.94 96 LEU A C 1
ATOM 744 O O . LEU A 1 96 ? -28.182 12.035 22.680 1.00 84.94 96 LEU A O 1
ATOM 748 N N . HIS A 1 97 ? -28.001 10.145 23.887 1.00 84.75 97 HIS A N 1
ATOM 749 C CA . HIS A 1 97 ? -29.435 9.857 23.917 1.00 84.75 97 HIS A CA 1
ATOM 750 C C . HIS A 1 97 ? -30.257 11.027 24.486 1.00 84.75 97 HIS A C 1
ATOM 752 O O . HIS A 1 97 ? -31.325 11.361 23.971 1.00 84.75 97 HIS A O 1
ATOM 758 N N . ARG A 1 98 ? -29.731 11.729 25.503 1.00 83.50 98 ARG A N 1
ATOM 759 C CA . ARG A 1 98 ? -30.394 12.903 26.113 1.00 83.50 98 ARG A CA 1
ATOM 760 C C . ARG A 1 98 ? -30.500 14.102 25.172 1.00 83.50 98 ARG A C 1
ATOM 762 O O . ARG A 1 98 ? -31.338 14.970 25.391 1.00 83.50 98 ARG A O 1
ATOM 769 N N . GLN A 1 99 ? -29.664 14.149 24.141 1.00 90.94 99 GLN A N 1
ATOM 770 C CA . GLN A 1 99 ? -29.693 15.170 23.096 1.00 90.94 99 GLN A CA 1
ATOM 771 C C . GLN A 1 99 ? -30.488 14.710 21.865 1.00 90.94 99 GLN A C 1
ATOM 773 O O . GLN A 1 99 ? -30.389 15.342 20.818 1.00 90.94 99 GLN A O 1
ATOM 778 N N . GLN A 1 100 ? -31.255 13.616 21.971 1.00 86.31 100 GLN A N 1
ATOM 779 C CA . GLN A 1 100 ? -31.974 12.991 20.854 1.00 86.31 100 GLN A CA 1
ATOM 780 C C . GLN A 1 100 ? -31.043 12.554 19.708 1.00 86.31 100 GLN A C 1
ATOM 782 O O . GLN A 1 100 ? -31.427 12.576 18.540 1.00 86.31 100 GLN A O 1
ATOM 787 N N . ARG A 1 101 ? -29.807 12.151 20.030 1.00 86.88 101 ARG A N 1
ATOM 788 C CA . ARG A 1 101 ? -28.823 11.647 19.063 1.00 86.88 101 ARG A CA 1
ATOM 789 C C . ARG A 1 101 ? -28.439 10.213 19.416 1.00 86.88 101 ARG A C 1
ATOM 791 O O . ARG A 1 101 ? -28.246 9.895 20.585 1.00 86.88 101 ARG A O 1
ATOM 798 N N . ALA A 1 102 ? -28.313 9.364 18.402 1.00 87.88 102 ALA A N 1
ATOM 799 C CA . ALA A 1 102 ? -27.698 8.049 18.536 1.00 87.88 102 ALA A CA 1
ATOM 800 C C . ALA A 1 102 ? -26.230 8.161 18.116 1.00 87.88 102 ALA A C 1
ATOM 802 O O . ALA A 1 102 ? -25.930 8.747 17.073 1.00 87.88 102 ALA A O 1
ATOM 803 N N . GLY A 1 103 ? -25.328 7.633 18.936 1.00 91.06 103 GLY A N 1
ATOM 804 C CA . GLY A 1 103 ? -23.905 7.593 18.641 1.00 91.06 103 GLY A CA 1
ATOM 805 C C . GLY A 1 103 ? -23.335 6.227 18.970 1.00 91.06 103 GLY A C 1
ATOM 806 O O . GLY A 1 103 ? -23.725 5.599 19.953 1.00 91.06 103 GLY A O 1
ATOM 807 N N . TYR A 1 104 ? -22.406 5.795 18.132 1.00 92.88 104 TYR A N 1
ATOM 808 C CA . TYR A 1 104 ? -21.619 4.593 18.336 1.00 92.88 104 TYR A CA 1
ATOM 809 C C . TYR A 1 104 ? -20.155 4.985 18.245 1.00 92.88 104 TYR A C 1
ATOM 811 O O . TYR A 1 104 ? -19.786 5.825 17.422 1.00 92.88 104 TYR A O 1
ATOM 819 N N . TYR A 1 105 ? -19.327 4.369 19.072 1.00 91.69 105 TYR A N 1
ATOM 820 C CA . TYR A 1 105 ? -17.884 4.454 18.930 1.00 91.69 105 TYR A CA 1
ATOM 821 C C . TYR A 1 105 ? -17.303 3.051 18.956 1.00 91.69 105 TYR A C 1
ATOM 823 O O . TYR A 1 105 ? -17.878 2.125 19.526 1.00 91.69 105 TYR A O 1
ATOM 831 N N . GLY A 1 106 ? -16.161 2.889 18.310 1.00 93.19 106 GLY A N 1
ATOM 832 C CA . GLY A 1 106 ? -15.476 1.617 18.281 1.00 93.19 106 GLY A CA 1
ATOM 833 C C . GLY A 1 106 ? -14.008 1.794 17.979 1.00 93.19 106 GLY A C 1
ATOM 834 O O . GLY A 1 106 ? -13.582 2.825 17.457 1.00 93.19 106 GLY A O 1
ATOM 835 N N . PHE A 1 107 ? -13.246 0.780 18.344 1.00 94.00 107 PHE A N 1
ATOM 836 C CA . PHE A 1 107 ? -11.819 0.708 18.100 1.00 94.00 107 PHE A CA 1
ATOM 837 C C . PHE A 1 107 ? -11.469 -0.705 17.645 1.00 94.00 107 PHE A C 1
ATOM 839 O O . PHE A 1 107 ? -12.134 -1.680 17.997 1.00 94.00 107 PHE A O 1
ATOM 846 N N . ALA A 1 108 ? -10.442 -0.782 16.813 1.00 95.31 108 ALA A N 1
ATOM 847 C CA . ALA A 1 108 ? -9.812 -2.011 16.373 1.00 95.31 108 ALA A CA 1
ATOM 848 C C . ALA A 1 108 ? -8.308 -1.745 16.311 1.00 95.31 108 ALA A C 1
ATOM 850 O O . ALA A 1 108 ? -7.895 -0.651 15.919 1.00 95.31 108 ALA A O 1
ATOM 851 N N . GLU A 1 109 ? -7.499 -2.735 16.673 1.00 94.69 109 GLU A N 1
ATOM 852 C CA . GLU A 1 109 ? -6.046 -2.656 16.547 1.00 94.69 109 GLU A CA 1
ATOM 853 C C . GLU A 1 109 ? -5.581 -3.689 15.522 1.00 94.69 109 GLU A C 1
ATOM 855 O O . GLU A 1 109 ? -5.555 -4.900 15.773 1.00 94.69 109 GLU A O 1
ATOM 860 N N . LEU A 1 110 ? -5.243 -3.175 14.342 1.00 94.81 110 LEU A N 1
ATOM 861 C CA . LEU A 1 110 ? -4.769 -3.921 13.183 1.00 94.81 110 LEU A CA 1
ATOM 862 C C . LEU A 1 110 ? -3.299 -3.566 12.957 1.00 94.81 110 LEU A C 1
ATOM 864 O O . LEU A 1 110 ? -2.922 -2.398 13.036 1.00 94.81 110 LEU A O 1
ATOM 868 N N . GLY A 1 111 ? -2.475 -4.567 12.671 1.00 92.31 111 GLY A N 1
ATOM 869 C CA . GLY A 1 111 ? -1.088 -4.379 12.267 1.00 92.31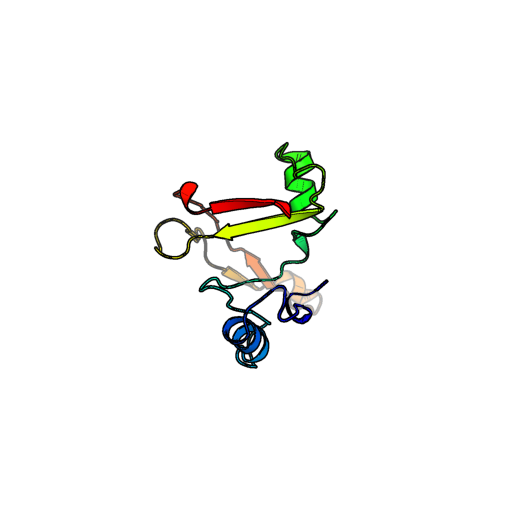 111 GLY A CA 1
ATOM 870 C C . GLY A 1 111 ? -0.849 -4.865 10.844 1.00 92.31 111 GLY A C 1
ATOM 871 O O . GLY A 1 111 ? -1.595 -5.687 10.316 1.00 92.31 111 GLY A O 1
ATOM 872 N N . PHE A 1 112 ? 0.242 -4.390 10.254 1.00 91.38 112 PHE A N 1
ATOM 873 C CA . PHE A 1 112 ? 0.754 -4.847 8.967 1.00 91.38 112 PHE A CA 1
ATOM 874 C C . PHE A 1 112 ? 2.239 -5.152 9.127 1.00 91.38 112 PHE A C 1
ATOM 876 O O . PHE A 1 112 ? 2.971 -4.372 9.737 1.00 91.38 112 PHE A O 1
ATOM 883 N N . GLY A 1 113 ? 2.679 -6.297 8.613 1.00 90.69 113 GLY A N 1
ATOM 884 C CA . GLY A 1 113 ? 4.064 -6.732 8.717 1.00 90.69 113 GLY A CA 1
ATOM 885 C C . GLY A 1 113 ? 4.541 -7.451 7.464 1.00 90.69 113 GLY A C 1
ATOM 886 O O . GLY A 1 113 ? 3.812 -8.248 6.871 1.00 90.69 113 GLY A O 1
ATOM 887 N N . VAL A 1 114 ? 5.794 -7.179 7.103 1.00 92.06 114 VAL A N 1
ATOM 888 C CA . VAL A 1 114 ? 6.534 -7.891 6.059 1.00 92.06 114 VAL A CA 1
ATOM 889 C C . VAL A 1 114 ? 7.658 -8.667 6.743 1.00 92.06 114 VAL A C 1
ATOM 891 O O . VAL A 1 114 ? 8.594 -8.067 7.266 1.00 92.06 114 VAL A O 1
ATOM 894 N N . LEU A 1 115 ? 7.537 -9.995 6.796 1.00 91.62 115 LEU A N 1
ATOM 895 C CA . LEU A 1 115 ? 8.489 -10.888 7.469 1.00 91.62 115 LEU A CA 1
ATOM 896 C C . LEU A 1 115 ? 9.737 -11.173 6.621 1.00 91.62 115 LEU A C 1
ATOM 898 O O . LEU A 1 115 ? 10.809 -11.409 7.176 1.00 91.62 115 LEU A O 1
ATOM 902 N N . ASP A 1 116 ? 9.608 -11.131 5.293 1.00 92.62 116 ASP A N 1
ATOM 903 C CA . ASP A 1 116 ? 10.714 -11.276 4.344 1.00 92.62 116 ASP A CA 1
ATOM 904 C C . ASP A 1 116 ? 10.660 -10.152 3.305 1.00 92.62 116 ASP A C 1
ATOM 906 O O . ASP A 1 116 ? 9.754 -10.087 2.471 1.00 92.62 116 ASP A O 1
ATOM 910 N N . ASN A 1 117 ? 11.649 -9.259 3.347 1.00 88.62 117 ASN A N 1
ATOM 911 C CA . ASN A 1 117 ? 11.724 -8.107 2.453 1.00 88.62 117 ASN A CA 1
ATOM 912 C C . ASN A 1 117 ? 12.060 -8.487 1.004 1.00 88.62 117 ASN A C 1
ATOM 914 O O . ASN A 1 117 ? 11.811 -7.694 0.103 1.00 88.62 117 ASN A O 1
ATOM 918 N N . ARG A 1 118 ? 12.583 -9.692 0.750 1.00 91.94 118 ARG A N 1
ATOM 919 C CA . ARG A 1 118 ? 12.932 -10.148 -0.607 1.00 91.94 118 ARG A CA 1
ATOM 920 C C . ARG A 1 118 ? 11.706 -10.411 -1.480 1.00 91.94 118 ARG A C 1
ATOM 922 O O . ARG A 1 118 ? 11.847 -10.567 -2.687 1.00 91.94 118 ARG A O 1
ATOM 929 N N . ARG A 1 119 ? 10.513 -10.471 -0.877 1.00 92.19 119 ARG A N 1
ATOM 930 C CA . ARG A 1 119 ? 9.226 -10.593 -1.579 1.00 92.19 119 ARG A CA 1
ATOM 931 C C . ARG A 1 119 ? 8.692 -9.261 -2.096 1.00 92.19 119 ARG A C 1
ATOM 933 O O . ARG A 1 119 ? 7.627 -9.237 -2.706 1.00 92.19 119 ARG A O 1
ATOM 940 N N . VAL A 1 120 ? 9.405 -8.168 -1.839 1.00 92.25 120 VAL A N 1
ATOM 941 C CA . VAL A 1 120 ? 9.052 -6.834 -2.308 1.00 92.25 120 VAL A CA 1
ATOM 942 C C . VAL A 1 120 ? 10.168 -6.320 -3.205 1.00 92.25 120 VAL A C 1
ATOM 944 O O . VAL A 1 120 ? 11.346 -6.402 -2.862 1.00 92.25 120 VAL A O 1
ATOM 947 N N . ILE A 1 121 ? 9.787 -5.759 -4.345 1.00 91.94 121 ILE A N 1
ATOM 948 C CA . ILE A 1 121 ? 10.676 -4.975 -5.194 1.00 91.94 121 ILE A CA 1
ATOM 949 C C . ILE A 1 121 ? 10.074 -3.588 -5.392 1.00 91.94 121 ILE A C 1
ATOM 951 O O . ILE A 1 121 ? 8.867 -3.444 -5.577 1.00 91.94 121 ILE A O 1
ATOM 955 N N . LEU A 1 122 ? 10.929 -2.573 -5.337 1.00 91.00 122 LEU A N 1
ATOM 956 C CA . LEU A 1 122 ? 10.590 -1.205 -5.702 1.00 91.00 122 LEU A CA 1
ATOM 957 C C . LEU A 1 122 ? 11.340 -0.852 -6.982 1.00 91.00 122 LEU A C 1
ATOM 959 O O . LEU A 1 122 ? 12.525 -1.169 -7.112 1.00 91.00 122 LEU A O 1
ATOM 963 N N . GLY A 1 123 ? 10.645 -0.205 -7.909 1.00 91.62 123 GLY A N 1
ATOM 964 C CA . GLY A 1 123 ? 11.210 0.322 -9.144 1.00 91.62 123 GLY A CA 1
ATOM 965 C C . GLY A 1 123 ? 10.622 1.687 -9.482 1.00 91.62 123 GLY A C 1
ATOM 966 O O . GLY A 1 123 ? 9.636 2.112 -8.878 1.00 91.62 123 GLY A O 1
ATOM 967 N N . SER A 1 124 ? 11.230 2.351 -10.457 1.00 91.69 124 SER A N 1
ATOM 968 C CA . SER A 1 124 ? 10.714 3.565 -11.090 1.00 91.69 124 SER A CA 1
ATOM 969 C C . SER A 1 124 ? 10.530 3.329 -12.591 1.00 91.69 124 SER A C 1
ATOM 971 O O . SER A 1 124 ? 11.150 2.405 -13.133 1.00 91.69 124 SER A O 1
ATOM 973 N N . PHE A 1 125 ? 9.632 4.089 -13.223 1.00 87.00 125 PHE A N 1
ATOM 974 C CA . PHE A 1 125 ? 9.383 4.051 -14.667 1.00 87.00 125 PHE A CA 1
ATOM 975 C C . PHE A 1 125 ? 8.871 5.392 -15.217 1.00 87.00 125 PHE A C 1
ATOM 977 O O . PHE A 1 125 ? 8.525 6.293 -14.410 1.00 87.00 125 PHE A O 1
#

Foldseek 3Di:
DDPLPDDCVRDPPVQNVQQVPPDPDDDSQSQGPNDTDDDDPQQFAPHDVVCCCCPPVVHDADPPFGGKDKAAQVVDPPFKDKDWPFAKDKDWDVVCVVVVDTDIDIDTDIDIGGRDCVRMDMHTD

pLDDT: mean 84.26, std 11.87, range [43.78, 95.31]

Sequence (125 aa):
EGVRNWGLDQVDEVTRREIYTAAEGGAPITRIFGVNLHDLDELGEGQEYQSFFTGELSGAVQTSDLELVVGLDQSSNDSFVMPVKEQLQVFEDPTLHRQQRAGYYGFAELGFGVLDNRRVILGSF

Secondary structure (DSSP, 8-state):
--GGG--TTTS-HHHHHHHHHSPBTBS---EETTEEP---GGGSTTSHHHHHHHHTS-----TT---EEEEE--SSTTSEE--EEEEEEEEE-TTGGGGT---EEEEEEE--EES-GGGEEEEE-

Radius of gyration: 21.44 Å; chains: 1; bounding box: 48×33×59 Å